Protein AF-A0A6A5GIP1-F1 (afdb_monomer_lite)

Foldseek 3Di:
DDDDPPDDVVLVVVLVCVLVVNDDQDDLVSLLSSLVVCLVVVSPSSLQSSLVNCCVVPVPPDQDLVQLLSCQQSVSLSSNLSRLVRDPDPVRLVVSVVVHPPVNGDPSSVVSSVVSCVVHVVVD

Sequence (124 aa):
MTLSPNVDMNLLNICIQMAHGVQMRCKATTLNYVIQIAQYLRLRNVKIYCERQLIHEYSHLKVTSKKILFACRYDLHRYLNFYLQKLESFKDFQEVLKKADIQIMSTESMKLCIKYFVGNEKWE

Organism: Caenorhabditis remanei (NCBI:txid31234)

Radius of gyration: 15.18 Å; chains: 1; bounding box: 34×25×40 Å

Structure (mmCIF, N/CA/C/O backbone):
data_AF-A0A6A5GIP1-F1
#
_entry.id   AF-A0A6A5GIP1-F1
#
loop_
_atom_site.group_PDB
_atom_site.id
_atom_site.type_symbol
_atom_site.label_atom_id
_atom_site.label_alt_id
_atom_site.label_comp_id
_atom_site.label_asym_id
_atom_site.label_entity_id
_atom_site.label_seq_id
_atom_site.pdbx_PDB_ins_code
_atom_site.Cartn_x
_atom_site.Cartn_y
_atom_site.Cartn_z
_atom_site.occupancy
_atom_site.B_iso_or_equiv
_atom_site.auth_seq_id
_atom_site.auth_comp_id
_atom_site.auth_asym_id
_atom_site.auth_atom_id
_atom_site.pdbx_PDB_model_num
ATOM 1 N N . MET A 1 1 ? -7.488 5.783 -14.855 1.00 56.44 1 MET A N 1
ATOM 2 C CA . MET A 1 1 ? -6.237 6.276 -14.242 1.00 56.44 1 MET A CA 1
ATOM 3 C C . MET A 1 1 ? -5.278 6.591 -15.376 1.00 56.44 1 MET A C 1
ATOM 5 O O . MET A 1 1 ? -4.969 5.683 -16.131 1.00 56.44 1 MET A O 1
ATOM 9 N N . THR A 1 2 ? -4.917 7.854 -15.574 1.00 55.38 2 THR A N 1
ATOM 10 C CA . THR A 1 2 ? -3.957 8.298 -16.599 1.00 55.38 2 THR A CA 1
ATOM 11 C C . THR A 1 2 ? -2.583 8.480 -15.949 1.00 55.38 2 THR A C 1
ATOM 13 O O . THR A 1 2 ? -2.512 8.934 -14.806 1.00 55.38 2 THR A O 1
ATOM 16 N N . LEU A 1 3 ? -1.493 8.094 -16.623 1.00 60.56 3 LEU A N 1
ATOM 17 C CA . LEU A 1 3 ? -0.152 8.486 -16.174 1.00 60.56 3 LEU A CA 1
ATOM 18 C C . LEU A 1 3 ? -0.028 10.004 -16.315 1.00 60.56 3 LEU A C 1
ATOM 20 O O . LEU A 1 3 ? -0.434 10.569 -17.330 1.00 60.56 3 LEU A O 1
ATOM 24 N N . SER A 1 4 ? 0.529 10.655 -15.293 1.00 63.12 4 SER A N 1
ATOM 25 C CA . SER A 1 4 ? 0.915 12.064 -15.389 1.00 63.12 4 SER A CA 1
ATOM 26 C C . SER A 1 4 ? 1.883 12.245 -16.565 1.00 63.12 4 SER A C 1
ATOM 28 O O . SER A 1 4 ? 2.772 11.412 -16.710 1.00 63.12 4 SER A O 1
ATOM 30 N N . PRO A 1 5 ? 1.784 13.316 -17.371 1.00 61.31 5 PRO A N 1
ATOM 31 C CA . PRO A 1 5 ? 2.743 13.587 -18.447 1.00 61.31 5 PRO A CA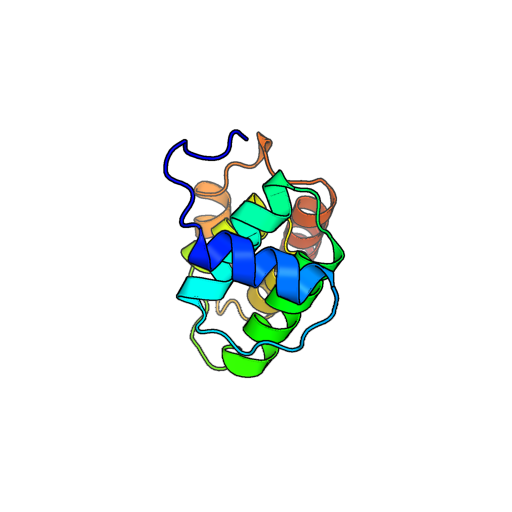 1
ATOM 32 C C . PRO A 1 5 ? 4.191 13.755 -17.946 1.00 61.31 5 PRO A C 1
ATOM 34 O O . PRO A 1 5 ? 5.125 13.591 -18.722 1.00 61.31 5 PRO A O 1
ATOM 37 N N . ASN A 1 6 ? 4.386 13.990 -16.643 1.00 67.25 6 ASN A N 1
ATOM 38 C CA . ASN A 1 6 ? 5.692 14.029 -15.981 1.00 67.25 6 ASN A CA 1
ATOM 39 C C . ASN A 1 6 ? 5.996 12.706 -15.257 1.00 67.25 6 ASN A C 1
ATOM 41 O O . ASN A 1 6 ? 6.268 12.702 -14.053 1.00 67.25 6 ASN A O 1
ATOM 45 N N . VAL A 1 7 ? 5.893 11.567 -15.949 1.00 71.94 7 VAL A N 1
ATOM 46 C CA . VAL A 1 7 ? 6.370 10.298 -15.377 1.00 71.94 7 VAL A CA 1
ATOM 47 C C . VAL A 1 7 ? 7.878 10.404 -15.189 1.00 71.94 7 VAL A C 1
ATOM 49 O O . VAL A 1 7 ? 8.615 10.603 -16.150 1.00 71.94 7 VAL A O 1
ATOM 52 N N . ASP A 1 8 ? 8.345 10.253 -13.953 1.00 87.56 8 ASP A N 1
ATOM 53 C CA . ASP A 1 8 ? 9.774 10.152 -13.674 1.00 87.56 8 ASP A CA 1
ATOM 54 C C . ASP A 1 8 ? 10.337 8.906 -14.375 1.00 87.56 8 ASP A C 1
ATOM 56 O O . ASP A 1 8 ? 10.008 7.765 -14.026 1.00 87.56 8 ASP A O 1
ATOM 60 N N . MET A 1 9 ? 11.190 9.133 -15.375 1.00 90.44 9 MET A N 1
ATOM 61 C CA . MET A 1 9 ? 11.797 8.073 -16.179 1.00 90.44 9 MET A CA 1
ATOM 62 C C . MET A 1 9 ? 12.642 7.116 -15.333 1.00 90.44 9 MET A C 1
ATOM 64 O O . MET A 1 9 ? 12.737 5.935 -15.670 1.00 90.44 9 MET A O 1
ATOM 68 N N . ASN A 1 10 ? 13.186 7.567 -14.198 1.00 93.62 10 ASN A N 1
ATOM 69 C CA . ASN A 1 10 ? 13.892 6.685 -13.274 1.00 93.62 10 ASN A CA 1
ATOM 70 C C . ASN A 1 10 ? 12.923 5.717 -12.590 1.00 93.62 10 ASN A C 1
ATOM 72 O O . ASN A 1 10 ? 13.194 4.519 -12.525 1.00 93.62 10 ASN A O 1
ATOM 76 N N . LEU A 1 11 ? 11.768 6.203 -12.122 1.00 95.19 11 LEU A N 1
ATOM 77 C CA . LEU A 1 11 ? 10.738 5.356 -11.512 1.00 95.19 11 LEU A CA 1
ATOM 78 C C . LEU A 1 11 ? 10.147 4.365 -12.522 1.00 95.19 11 LEU A C 1
ATOM 80 O O . LEU A 1 11 ? 9.908 3.205 -12.175 1.00 95.19 11 LEU A O 1
ATOM 84 N N . LEU A 1 12 ? 9.956 4.798 -13.771 1.00 95.50 12 LEU A N 1
ATOM 85 C CA . LEU A 1 12 ? 9.528 3.918 -14.855 1.00 95.50 12 LEU A CA 1
ATOM 86 C C . LEU A 1 12 ? 10.569 2.826 -15.130 1.00 95.50 12 LEU A C 1
ATOM 88 O O . LEU A 1 12 ? 10.207 1.653 -15.187 1.00 95.50 12 LEU A O 1
ATOM 92 N N . ASN A 1 13 ? 11.851 3.187 -15.231 1.00 96.56 13 ASN A N 1
ATOM 93 C CA . ASN A 1 13 ? 12.929 2.220 -15.429 1.00 96.56 13 ASN A CA 1
ATOM 94 C C . ASN A 1 13 ? 12.967 1.188 -14.292 1.00 96.56 13 ASN A C 1
ATOM 96 O O . ASN A 1 13 ? 12.981 -0.008 -14.559 1.00 96.56 13 ASN A O 1
ATOM 100 N N . ILE A 1 14 ? 12.877 1.618 -13.027 1.00 97.25 14 ILE A N 1
ATOM 101 C CA . ILE A 1 14 ? 12.802 0.700 -11.876 1.00 97.25 14 ILE A CA 1
ATOM 102 C C . ILE A 1 14 ? 11.613 -0.264 -12.016 1.00 97.25 14 ILE A C 1
ATOM 104 O O . ILE A 1 14 ? 11.764 -1.468 -11.808 1.00 97.25 14 ILE A O 1
ATOM 108 N N . CY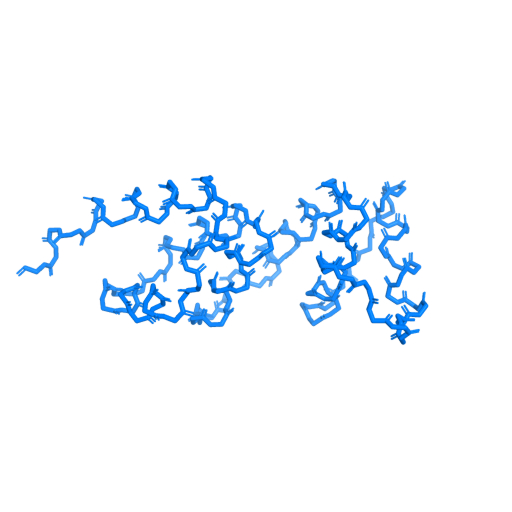S A 1 15 ? 10.435 0.244 -12.391 1.00 97.38 15 CYS A N 1
ATOM 109 C CA . CYS A 1 15 ? 9.240 -0.577 -12.588 1.00 97.38 15 CYS A CA 1
ATOM 110 C C . CYS A 1 15 ? 9.449 -1.642 -13.678 1.00 97.38 15 CYS A C 1
ATOM 112 O O . CYS A 1 15 ? 9.123 -2.811 -13.465 1.00 97.38 15 CYS A O 1
ATOM 114 N N . ILE A 1 16 ? 10.044 -1.257 -14.812 1.00 97.00 16 ILE A N 1
ATOM 115 C CA . ILE A 1 16 ? 10.347 -2.156 -15.934 1.00 97.00 16 ILE A CA 1
ATOM 116 C C . ILE A 1 16 ? 11.372 -3.217 -15.516 1.00 97.00 16 ILE A C 1
ATOM 118 O O . ILE A 1 16 ? 11.145 -4.404 -15.739 1.00 97.00 16 ILE A O 1
ATOM 122 N N . GLN A 1 17 ? 12.454 -2.830 -14.838 1.00 98.06 17 GLN A N 1
ATOM 123 C CA . GLN A 1 17 ? 13.461 -3.771 -14.334 1.00 98.06 17 GLN A CA 1
ATOM 124 C C . GLN A 1 17 ? 12.836 -4.812 -13.391 1.00 98.06 17 GLN A C 1
ATOM 126 O O . GLN A 1 17 ? 13.056 -6.014 -13.551 1.00 98.06 17 GLN A O 1
ATOM 131 N N . MET A 1 18 ? 11.977 -4.382 -12.458 1.00 98.00 18 MET A N 1
ATOM 132 C CA . MET A 1 18 ? 11.226 -5.304 -11.595 1.00 98.00 18 MET A CA 1
ATOM 133 C C . MET A 1 18 ? 10.286 -6.218 -12.395 1.00 98.00 18 MET A C 1
ATOM 135 O O . MET A 1 18 ? 10.137 -7.391 -12.051 1.00 98.00 18 MET A O 1
ATOM 139 N N . ALA A 1 19 ? 9.661 -5.715 -13.464 1.00 97.88 19 ALA A N 1
ATOM 140 C CA . ALA A 1 19 ? 8.790 -6.511 -14.329 1.00 97.88 19 ALA A CA 1
ATOM 141 C C . ALA A 1 19 ? 9.557 -7.632 -15.046 1.00 97.88 19 ALA A C 1
ATOM 143 O O . ALA A 1 19 ? 9.016 -8.727 -15.203 1.00 97.88 19 ALA A O 1
ATOM 144 N N . HIS A 1 20 ? 10.821 -7.379 -15.396 1.00 97.12 20 HIS A N 1
ATOM 145 C CA . HIS A 1 20 ? 11.759 -8.365 -15.938 1.00 97.12 20 HIS A CA 1
ATOM 146 C C . HIS A 1 20 ? 12.389 -9.280 -14.872 1.00 97.12 20 HIS A C 1
ATOM 148 O O . HIS A 1 20 ? 13.206 -10.134 -15.203 1.00 97.12 20 HIS A O 1
ATOM 154 N N . GLY A 1 21 ? 11.999 -9.148 -13.600 1.00 96.31 21 GLY A N 1
ATOM 155 C CA . GLY A 1 21 ? 12.446 -10.024 -12.515 1.00 96.31 21 GLY A CA 1
ATOM 156 C C . GLY A 1 21 ? 13.718 -9.568 -11.801 1.00 96.31 21 GLY A C 1
ATOM 157 O O . GLY A 1 21 ? 14.217 -10.295 -10.940 1.00 96.31 21 GLY A O 1
ATOM 158 N N . VAL A 1 22 ? 14.233 -8.369 -12.097 1.00 97.19 22 VAL A N 1
ATOM 159 C CA . VAL A 1 22 ? 15.388 -7.815 -11.380 1.00 97.19 22 VAL A CA 1
ATOM 160 C C . VAL A 1 22 ? 15.002 -7.522 -9.931 1.00 97.19 22 VAL A C 1
ATOM 162 O O . VAL A 1 22 ? 14.068 -6.768 -9.642 1.00 97.19 22 VAL A O 1
ATOM 165 N N . GLN A 1 23 ? 15.749 -8.112 -8.997 1.00 94.12 23 GLN A N 1
ATOM 166 C CA . GLN A 1 23 ? 15.515 -7.951 -7.565 1.00 94.12 23 GLN A CA 1
ATOM 167 C C . GLN A 1 23 ? 16.084 -6.623 -7.061 1.00 94.12 23 GLN A C 1
ATOM 169 O O . GLN A 1 23 ? 17.201 -6.546 -6.556 1.00 94.12 23 GLN A O 1
ATOM 174 N N . MET A 1 24 ? 15.299 -5.557 -7.188 1.00 93.12 24 MET A N 1
ATOM 175 C CA . MET A 1 24 ? 15.667 -4.238 -6.671 1.00 93.12 24 MET A CA 1
ATOM 176 C C . MET A 1 24 ? 15.085 -4.032 -5.272 1.00 93.12 24 MET A C 1
ATOM 178 O O . MET A 1 24 ? 13.884 -4.244 -5.083 1.00 93.12 24 MET A O 1
ATOM 182 N N . ARG A 1 25 ? 15.914 -3.602 -4.311 1.00 93.19 25 ARG A N 1
ATOM 183 C CA . ARG A 1 25 ? 15.459 -3.122 -2.994 1.00 93.19 25 ARG A CA 1
ATOM 184 C C . ARG A 1 25 ? 15.280 -1.615 -3.043 1.00 93.19 25 ARG A C 1
ATOM 186 O O . ARG A 1 25 ? 16.190 -0.896 -3.456 1.00 93.19 25 ARG A O 1
ATOM 193 N N . CYS A 1 26 ? 14.110 -1.130 -2.652 1.00 93.06 26 CYS A N 1
ATOM 194 C CA . CYS A 1 26 ? 13.776 0.285 -2.762 1.00 93.06 26 CYS A CA 1
ATOM 195 C C . CYS A 1 26 ? 13.163 0.814 -1.466 1.00 93.06 26 CYS A C 1
ATOM 197 O O . CYS A 1 26 ? 12.485 0.098 -0.734 1.00 93.06 26 CYS A O 1
ATOM 199 N N . LYS A 1 27 ? 13.350 2.112 -1.209 1.00 94.62 27 LYS A N 1
ATOM 200 C CA . LYS A 1 27 ? 12.679 2.788 -0.092 1.00 94.62 27 LYS A CA 1
ATOM 201 C C . LYS A 1 27 ? 11.159 2.715 -0.272 1.00 94.62 27 LYS A C 1
ATOM 203 O O . LYS A 1 27 ? 10.668 2.754 -1.402 1.00 94.62 27 LYS A O 1
ATOM 208 N N . ALA A 1 28 ? 10.409 2.709 0.831 1.00 92.50 28 ALA A N 1
ATOM 209 C CA . ALA A 1 28 ? 8.942 2.684 0.798 1.00 92.50 28 ALA A CA 1
ATOM 210 C C . ALA A 1 28 ? 8.331 3.787 -0.089 1.00 92.50 28 ALA A C 1
ATOM 212 O O . ALA A 1 28 ? 7.353 3.548 -0.791 1.00 92.50 28 ALA A O 1
ATOM 213 N N . THR A 1 29 ? 8.926 4.985 -0.110 1.00 92.25 29 THR A N 1
ATOM 214 C CA . THR A 1 29 ? 8.493 6.085 -0.986 1.00 92.25 29 THR A CA 1
ATOM 215 C C . THR A 1 29 ? 8.621 5.726 -2.466 1.00 92.25 29 THR A C 1
ATOM 217 O O . THR A 1 29 ? 7.667 5.902 -3.216 1.00 92.25 29 THR A O 1
ATOM 220 N N . THR A 1 30 ? 9.756 5.161 -2.880 1.00 95.44 30 THR A N 1
ATOM 221 C CA . THR A 1 30 ? 9.988 4.675 -4.247 1.00 95.44 30 THR A CA 1
ATOM 222 C C . THR A 1 30 ? 9.022 3.548 -4.605 1.00 95.44 30 THR A C 1
ATOM 224 O O . THR A 1 30 ? 8.390 3.606 -5.657 1.00 95.44 30 THR A O 1
ATOM 227 N N . LEU A 1 31 ? 8.842 2.561 -3.718 1.00 96.06 31 LEU A N 1
ATOM 228 C CA . LEU A 1 31 ? 7.898 1.456 -3.931 1.00 96.06 31 LEU A CA 1
ATOM 229 C C . LEU A 1 31 ? 6.466 1.965 -4.129 1.00 96.06 31 LEU A C 1
ATOM 231 O O . LEU A 1 31 ? 5.767 1.483 -5.017 1.00 96.06 31 LEU A O 1
ATOM 235 N N . ASN A 1 32 ? 6.046 2.979 -3.365 1.00 95.00 32 ASN A N 1
ATOM 236 C CA . ASN A 1 32 ? 4.725 3.578 -3.526 1.00 95.00 32 ASN A CA 1
ATOM 237 C C . ASN A 1 32 ? 4.526 4.162 -4.925 1.00 95.00 32 ASN A C 1
ATOM 239 O O . ASN A 1 32 ? 3.449 3.987 -5.479 1.00 95.00 32 ASN A O 1
ATOM 243 N N . TYR A 1 33 ? 5.528 4.831 -5.506 1.00 95.06 33 TYR A N 1
ATOM 244 C CA . TYR A 1 33 ? 5.438 5.344 -6.877 1.00 95.06 33 TYR A CA 1
ATOM 245 C C . TYR A 1 33 ? 5.467 4.227 -7.922 1.00 95.06 33 TYR A C 1
ATOM 247 O O . TYR A 1 33 ? 4.649 4.231 -8.843 1.00 95.06 33 TYR A O 1
ATOM 255 N N . VAL A 1 34 ? 6.343 3.233 -7.744 1.00 96.69 34 VAL A N 1
ATOM 256 C CA . VAL A 1 34 ? 6.419 2.056 -8.624 1.00 96.69 34 VAL A CA 1
ATOM 257 C C . VAL A 1 34 ? 5.083 1.312 -8.661 1.00 96.69 34 VAL A C 1
ATOM 259 O O . VAL A 1 34 ? 4.658 0.893 -9.732 1.00 96.69 34 VAL A O 1
ATOM 262 N N . ILE A 1 35 ? 4.369 1.209 -7.536 1.00 97.00 35 ILE A N 1
ATOM 263 C CA . ILE A 1 35 ? 3.025 0.614 -7.478 1.00 97.00 35 ILE A CA 1
ATOM 264 C C . ILE A 1 35 ? 2.020 1.379 -8.349 1.00 97.00 35 ILE A C 1
ATOM 266 O O . ILE A 1 35 ? 1.207 0.743 -9.019 1.00 97.00 35 ILE A O 1
ATOM 270 N N . GLN A 1 36 ? 2.066 2.717 -8.382 1.00 94.94 36 GLN A N 1
ATOM 271 C CA . GLN A 1 36 ? 1.142 3.507 -9.214 1.00 94.94 36 GLN A CA 1
ATOM 272 C C . GLN A 1 36 ? 1.417 3.270 -10.701 1.00 94.94 36 GLN A C 1
ATOM 274 O O . GLN A 1 36 ? 0.485 3.051 -11.475 1.00 94.94 36 GLN A O 1
ATOM 279 N N . ILE A 1 37 ? 2.698 3.248 -11.086 1.00 95.44 37 ILE A N 1
ATOM 280 C CA . ILE A 1 37 ? 3.122 2.941 -12.458 1.00 95.44 37 ILE A CA 1
ATOM 281 C C . ILE A 1 37 ? 2.710 1.510 -12.826 1.00 95.44 37 ILE A C 1
ATOM 283 O O . ILE A 1 37 ? 2.098 1.291 -13.868 1.00 95.44 37 ILE A O 1
ATOM 287 N N . ALA A 1 38 ? 2.964 0.539 -11.947 1.00 96.50 38 ALA A N 1
ATOM 288 C CA . ALA A 1 38 ? 2.601 -0.857 -12.160 1.00 96.50 38 ALA A CA 1
ATOM 289 C C . ALA A 1 38 ? 1.083 -1.056 -12.276 1.00 96.50 38 ALA A C 1
ATOM 291 O O . ALA A 1 38 ? 0.640 -1.860 -13.092 1.00 96.50 38 ALA A O 1
ATOM 292 N N . GLN A 1 39 ? 0.276 -0.319 -11.504 1.00 94.81 39 GLN A N 1
ATOM 293 C CA . GLN A 1 39 ? -1.183 -0.320 -11.642 1.00 94.81 39 GLN A CA 1
ATOM 294 C C . GLN A 1 39 ? -1.599 0.173 -13.029 1.00 94.81 39 GLN A C 1
ATOM 296 O O . GLN A 1 39 ? -2.418 -0.469 -13.685 1.00 94.81 39 GLN A O 1
ATOM 301 N N . TYR A 1 40 ? -1.019 1.284 -13.488 1.00 93.19 40 TYR A N 1
ATOM 302 C CA . TYR A 1 40 ? -1.315 1.828 -14.808 1.00 93.19 40 TYR A CA 1
ATOM 303 C C . TYR A 1 40 ? -0.932 0.859 -15.935 1.00 93.19 40 TYR A C 1
ATOM 305 O O . TYR A 1 40 ? -1.738 0.589 -16.822 1.00 93.19 40 TYR A O 1
ATOM 313 N N . LEU A 1 41 ? 0.272 0.285 -15.865 1.00 94.62 41 LEU A N 1
ATOM 314 C CA . LEU A 1 41 ? 0.792 -0.671 -16.847 1.00 94.62 41 LEU A CA 1
ATOM 315 C C . LEU A 1 41 ? 0.218 -2.091 -16.682 1.00 94.62 41 LEU A C 1
ATOM 317 O O . LEU A 1 41 ? 0.582 -2.990 -17.435 1.00 94.62 41 LEU A O 1
ATOM 321 N N . ARG A 1 42 ? -0.671 -2.313 -15.702 1.00 95.56 42 ARG A N 1
ATOM 322 C CA . ARG A 1 42 ? -1.280 -3.617 -15.372 1.00 95.56 42 ARG A CA 1
ATOM 323 C C . ARG A 1 42 ? -0.254 -4.715 -15.037 1.00 95.56 42 ARG A C 1
ATOM 325 O O . ARG A 1 42 ? -0.500 -5.904 -15.238 1.00 95.56 42 ARG A O 1
ATOM 332 N N . LEU A 1 43 ? 0.880 -4.331 -14.453 1.00 96.88 43 LEU A N 1
ATOM 333 C CA . LEU A 1 43 ? 1.981 -5.218 -14.066 1.00 96.88 43 LEU A CA 1
ATOM 334 C C . LEU A 1 43 ? 1.733 -5.836 -12.685 1.00 96.88 43 LEU A C 1
ATOM 336 O O . LEU A 1 43 ? 2.263 -5.403 -11.656 1.00 96.88 43 LEU A O 1
ATOM 340 N N . ARG A 1 44 ? 0.894 -6.877 -12.649 1.00 95.94 44 ARG A N 1
ATOM 341 C CA . ARG A 1 44 ? 0.516 -7.563 -11.401 1.00 95.94 44 ARG A CA 1
ATOM 342 C C . ARG A 1 44 ? 1.722 -8.139 -10.652 1.00 95.94 44 ARG A C 1
ATOM 344 O O . ARG A 1 44 ? 1.761 -8.061 -9.428 1.00 95.94 44 ARG A O 1
ATOM 351 N N . ASN A 1 45 ? 2.695 -8.708 -11.362 1.00 97.12 45 ASN A N 1
ATOM 352 C CA . ASN A 1 45 ? 3.918 -9.262 -10.772 1.00 97.12 45 ASN A CA 1
ATOM 353 C C . ASN A 1 45 ? 4.707 -8.204 -9.981 1.00 97.12 45 ASN A C 1
ATOM 355 O O . ASN A 1 45 ? 5.103 -8.471 -8.847 1.00 97.12 45 ASN A O 1
ATOM 359 N N . VAL A 1 46 ? 4.847 -6.993 -10.529 1.00 97.62 46 VAL A N 1
ATOM 360 C CA . VAL A 1 46 ? 5.543 -5.879 -9.871 1.00 97.62 46 VAL A CA 1
ATOM 361 C C . VAL A 1 46 ? 4.807 -5.447 -8.608 1.00 97.62 46 VAL A C 1
ATOM 363 O O . VAL A 1 46 ? 5.428 -5.363 -7.553 1.00 97.62 46 VAL A O 1
ATOM 366 N N . LYS A 1 47 ? 3.478 -5.268 -8.661 1.00 97.31 47 LYS A N 1
ATOM 367 C CA . LYS A 1 47 ? 2.686 -4.930 -7.463 1.00 97.31 47 LYS A CA 1
ATOM 368 C C . LYS A 1 47 ? 2.891 -5.948 -6.341 1.00 97.31 47 LYS A C 1
ATOM 370 O O . LYS A 1 47 ? 3.176 -5.566 -5.211 1.00 97.31 47 LYS A O 1
ATOM 375 N N . ILE A 1 48 ? 2.815 -7.241 -6.665 1.00 96.44 48 ILE A N 1
ATOM 376 C CA . ILE A 1 48 ? 3.019 -8.328 -5.696 1.00 96.44 48 ILE A CA 1
ATOM 377 C C . ILE A 1 48 ? 4.427 -8.277 -5.092 1.00 96.44 48 ILE A C 1
ATOM 379 O O . ILE A 1 48 ? 4.589 -8.488 -3.889 1.00 96.44 48 ILE A O 1
ATOM 383 N N . TYR A 1 49 ? 5.441 -8.014 -5.914 1.00 97.19 49 TYR A N 1
ATOM 384 C CA . TYR A 1 49 ? 6.819 -7.880 -5.456 1.00 97.19 49 TYR A CA 1
ATOM 385 C C . TYR A 1 49 ? 6.991 -6.675 -4.518 1.00 97.19 49 TYR A C 1
ATOM 387 O O . TYR A 1 49 ? 7.557 -6.823 -3.433 1.00 97.19 49 TYR A O 1
ATOM 395 N N . CYS A 1 50 ? 6.426 -5.516 -4.866 1.00 96.88 50 CYS A N 1
ATOM 396 C CA . CYS A 1 50 ? 6.442 -4.330 -4.011 1.00 96.88 50 CYS A CA 1
ATOM 397 C C . CYS A 1 50 ? 5.690 -4.554 -2.690 1.00 96.88 50 CYS A C 1
ATOM 399 O O . CYS A 1 50 ? 6.199 -4.171 -1.641 1.00 96.88 50 CYS A O 1
ATOM 401 N N . GLU A 1 51 ? 4.522 -5.211 -2.705 1.00 95.94 51 GLU A N 1
ATOM 402 C CA . GLU A 1 51 ? 3.794 -5.574 -1.479 1.00 95.94 51 GLU A CA 1
ATOM 403 C C . GLU A 1 51 ? 4.657 -6.422 -0.543 1.00 95.94 51 GLU A C 1
ATOM 405 O O . GLU A 1 51 ? 4.719 -6.156 0.655 1.00 95.94 51 GLU A O 1
ATOM 410 N N . ARG A 1 52 ? 5.353 -7.430 -1.085 1.00 95.62 52 ARG A N 1
ATOM 411 C CA . ARG A 1 52 ? 6.244 -8.289 -0.294 1.00 95.62 52 ARG A CA 1
ATOM 412 C C . ARG A 1 52 ? 7.371 -7.492 0.352 1.00 95.62 52 ARG A C 1
ATOM 414 O O . ARG A 1 52 ? 7.623 -7.692 1.535 1.00 95.62 52 ARG A O 1
ATOM 421 N N . GLN A 1 53 ? 8.004 -6.579 -0.386 1.00 95.81 53 GLN A N 1
ATOM 422 C CA . GLN A 1 53 ? 9.029 -5.697 0.180 1.00 95.81 53 GLN A CA 1
ATOM 423 C C . GLN A 1 53 ? 8.464 -4.787 1.270 1.00 95.81 53 GLN A C 1
ATOM 425 O O . GLN A 1 53 ? 9.045 -4.698 2.347 1.00 95.81 53 GLN A O 1
ATOM 430 N N . LEU A 1 54 ? 7.309 -4.157 1.027 1.00 94.81 54 LEU A N 1
ATOM 431 C CA . LEU A 1 54 ? 6.677 -3.270 2.003 1.00 94.81 54 LEU A CA 1
ATOM 432 C C . LEU A 1 54 ? 6.352 -4.001 3.312 1.00 94.81 54 LEU A C 1
ATOM 434 O O . LEU A 1 54 ? 6.605 -3.471 4.391 1.00 94.81 54 LEU A O 1
ATOM 438 N N . ILE A 1 55 ? 5.833 -5.227 3.228 1.00 94.62 55 ILE A N 1
ATOM 439 C CA . ILE A 1 55 ? 5.561 -6.051 4.411 1.00 94.62 55 ILE A CA 1
ATOM 440 C C . ILE A 1 55 ? 6.874 -6.457 5.086 1.00 94.62 55 ILE A C 1
ATOM 442 O O . ILE A 1 55 ? 7.025 -6.261 6.287 1.00 94.62 55 ILE A O 1
ATOM 446 N N . HIS A 1 56 ? 7.831 -7.006 4.339 1.00 93.56 56 HIS A N 1
ATOM 447 C CA . HIS A 1 56 ? 9.064 -7.543 4.912 1.00 93.56 56 HIS A CA 1
ATOM 448 C C . HIS A 1 56 ? 9.903 -6.460 5.605 1.00 93.56 56 HIS A C 1
ATOM 450 O O . HIS A 1 56 ? 10.293 -6.622 6.757 1.00 93.56 56 HIS A O 1
ATOM 456 N N . GLU A 1 57 ? 10.139 -5.334 4.934 1.00 89.38 57 GLU A N 1
ATOM 457 C CA . GLU A 1 57 ? 11.044 -4.292 5.425 1.00 89.38 57 GLU A CA 1
ATOM 458 C C . GLU A 1 57 ? 10.368 -3.319 6.401 1.00 89.38 57 GLU A C 1
ATOM 460 O O . GLU A 1 57 ? 11.027 -2.799 7.296 1.00 89.38 57 GLU A O 1
ATOM 465 N N . TYR A 1 58 ? 9.055 -3.087 6.278 1.00 86.00 58 TYR A N 1
ATOM 466 C CA . TYR A 1 58 ? 8.357 -2.018 7.009 1.00 86.00 58 TYR A CA 1
ATOM 467 C C . TYR A 1 58 ? 7.205 -2.521 7.889 1.00 86.00 58 TYR A C 1
ATOM 469 O O . TYR A 1 58 ? 6.387 -1.724 8.363 1.00 86.00 58 TYR A O 1
ATOM 477 N N . SER A 1 59 ? 7.141 -3.831 8.148 1.00 85.75 59 SER A N 1
ATOM 478 C CA . SER A 1 59 ? 6.164 -4.448 9.059 1.00 85.75 59 SER A CA 1
ATOM 479 C C . SER A 1 59 ? 6.217 -3.887 10.476 1.00 85.75 59 SER A C 1
ATOM 481 O O . SER A 1 59 ? 5.181 -3.841 11.137 1.00 85.75 59 SER A O 1
ATOM 483 N N . HIS A 1 60 ? 7.395 -3.485 10.954 1.00 86.62 60 HIS A N 1
ATOM 484 C CA . HIS A 1 60 ? 7.607 -2.952 12.302 1.00 86.62 60 HIS A CA 1
ATOM 485 C C . HIS A 1 60 ? 7.059 -1.525 12.477 1.00 86.62 60 HIS A C 1
ATOM 487 O O . HIS A 1 60 ? 6.872 -1.070 13.601 1.00 86.62 60 HIS A O 1
ATOM 493 N N . LEU A 1 61 ?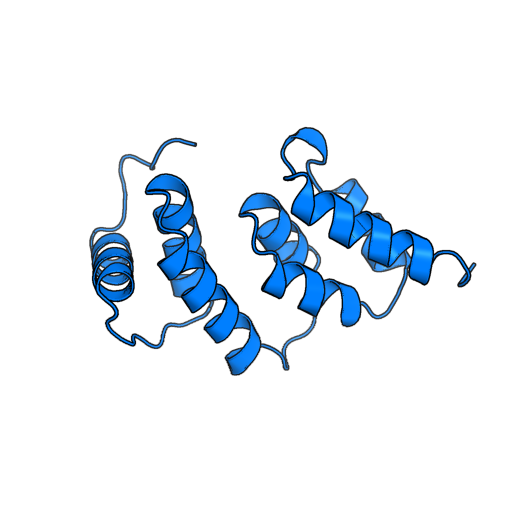 6.782 -0.811 11.381 1.00 85.31 61 LEU A N 1
ATOM 494 C CA . LEU A 1 61 ? 6.249 0.545 11.448 1.00 85.31 61 LEU A CA 1
ATOM 495 C C . LEU A 1 61 ? 4.766 0.546 11.822 1.00 85.31 61 LEU A C 1
ATOM 497 O O . LEU A 1 61 ? 3.989 -0.261 11.304 1.00 85.31 61 LEU A O 1
ATOM 501 N N . LYS A 1 62 ? 4.356 1.541 12.621 1.00 85.62 62 LYS A N 1
ATOM 502 C CA . LYS A 1 62 ? 2.953 1.742 13.005 1.00 85.62 62 LYS A CA 1
ATOM 503 C C . LYS A 1 62 ? 2.037 1.805 11.772 1.00 85.62 62 LYS A C 1
ATOM 505 O O . LYS A 1 62 ? 2.390 2.366 10.718 1.00 85.62 62 LYS A O 1
ATOM 510 N N . VAL A 1 63 ? 0.861 1.194 11.907 1.00 86.50 63 VAL A N 1
ATOM 511 C CA . VAL A 1 63 ? -0.209 1.255 10.909 1.00 86.50 63 VAL A CA 1
ATOM 512 C C . VAL A 1 63 ? -0.796 2.65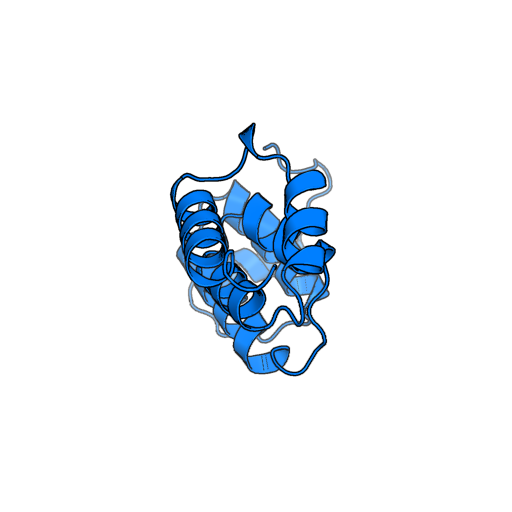7 10.909 1.00 86.50 63 VAL A C 1
ATOM 514 O O . VAL A 1 63 ? -1.030 3.248 11.957 1.00 86.50 63 VAL A O 1
ATOM 517 N N . THR A 1 64 ? -1.022 3.209 9.723 1.00 88.38 64 THR A N 1
ATOM 518 C CA . THR A 1 64 ? -1.678 4.508 9.575 1.00 88.38 64 THR A CA 1
ATOM 519 C C . THR A 1 64 ? -2.824 4.382 8.592 1.00 88.38 64 THR A C 1
ATOM 521 O O . THR A 1 64 ? -2.749 3.602 7.639 1.00 88.38 64 THR A O 1
ATOM 524 N N . SER A 1 65 ? -3.860 5.206 8.759 1.00 87.88 65 SER A N 1
ATOM 525 C CA . SER A 1 65 ? -4.992 5.214 7.830 1.00 87.88 65 SER A CA 1
ATOM 526 C C . SER A 1 65 ? -4.545 5.461 6.389 1.00 87.88 65 SER A C 1
ATOM 528 O O . SER A 1 65 ? -5.052 4.832 5.469 1.00 87.88 65 SER A O 1
ATOM 530 N N . LYS A 1 66 ? -3.515 6.299 6.186 1.00 88.94 66 LYS A N 1
ATOM 531 C CA . LYS A 1 66 ? -2.923 6.560 4.863 1.00 88.94 66 LYS A CA 1
ATOM 532 C C . LYS A 1 66 ? -2.418 5.283 4.185 1.00 88.94 66 LYS A C 1
ATOM 534 O O . LYS A 1 66 ? -2.613 5.130 2.985 1.00 88.94 66 LYS A O 1
ATOM 539 N N . LYS A 1 67 ? -1.792 4.369 4.934 1.00 91.00 67 LYS A N 1
ATOM 540 C CA . LYS A 1 67 ? -1.287 3.095 4.400 1.00 91.00 67 LYS A CA 1
ATOM 541 C C . LYS A 1 67 ? -2.420 2.155 3.987 1.00 91.00 67 LYS A C 1
ATOM 543 O O . LYS A 1 67 ? -2.325 1.539 2.932 1.00 91.00 67 LYS A O 1
ATOM 548 N N . ILE A 1 68 ? -3.491 2.082 4.778 1.00 91.88 68 ILE A N 1
ATOM 549 C CA . ILE A 1 68 ? -4.656 1.247 4.451 1.00 91.88 68 ILE A CA 1
ATOM 550 C C . ILE A 1 68 ? -5.398 1.818 3.239 1.00 91.88 68 ILE A C 1
ATOM 552 O O . ILE A 1 68 ? -5.660 1.091 2.288 1.00 91.88 68 ILE A O 1
ATOM 556 N N . LEU A 1 69 ? -5.644 3.131 3.214 1.00 91.75 69 LEU A N 1
ATOM 557 C CA . LEU A 1 69 ? -6.258 3.813 2.069 1.00 91.75 69 LEU A CA 1
ATOM 558 C C . LEU A 1 69 ? -5.443 3.624 0.786 1.00 91.75 69 LEU A C 1
ATOM 560 O O . LEU A 1 69 ? -6.008 3.395 -0.281 1.00 91.75 69 LEU A O 1
ATOM 564 N N . PHE A 1 70 ? -4.114 3.687 0.890 1.00 92.50 70 PHE A N 1
ATOM 565 C CA . PHE A 1 70 ? -3.218 3.388 -0.222 1.00 92.50 70 PHE A CA 1
ATOM 566 C C . PHE A 1 70 ? -3.370 1.935 -0.689 1.00 92.50 70 PHE A C 1
ATOM 568 O O . PHE A 1 70 ? -3.494 1.691 -1.887 1.00 92.50 70 PHE A O 1
ATOM 575 N N . ALA A 1 71 ? -3.422 0.975 0.238 1.00 94.00 71 ALA A N 1
ATOM 576 C CA . ALA A 1 71 ? -3.616 -0.431 -0.099 1.00 94.00 71 ALA A CA 1
ATOM 577 C C . ALA A 1 71 ? -4.958 -0.688 -0.804 1.00 94.00 71 ALA A C 1
ATOM 579 O O . ALA A 1 71 ? -4.974 -1.401 -1.804 1.00 94.00 71 ALA A O 1
ATOM 580 N N . CYS A 1 72 ? -6.045 -0.057 -0.348 1.00 92.50 72 CYS A N 1
ATOM 581 C CA . CYS A 1 72 ? -7.353 -0.134 -1.001 1.00 92.50 72 CYS A CA 1
ATOM 582 C C . CYS A 1 72 ? -7.335 0.489 -2.403 1.00 92.50 72 CYS A C 1
ATOM 584 O O . CYS A 1 72 ? -7.810 -0.125 -3.349 1.00 92.50 72 CYS A O 1
ATOM 586 N N . ARG A 1 73 ? -6.757 1.691 -2.556 1.00 91.19 73 ARG A N 1
ATOM 587 C CA . ARG A 1 73 ? -6.715 2.418 -3.839 1.00 91.19 73 ARG A CA 1
ATOM 588 C C . ARG A 1 73 ? -5.968 1.658 -4.934 1.00 91.19 73 ARG A C 1
ATOM 590 O O . ARG A 1 73 ? -6.293 1.800 -6.108 1.00 91.19 73 ARG A O 1
ATOM 597 N N . TYR A 1 74 ? -4.930 0.920 -4.556 1.00 93.12 74 TYR A N 1
ATOM 598 C CA . TYR A 1 74 ? -4.057 0.218 -5.490 1.00 93.12 74 TYR A CA 1
ATOM 599 C C . TYR A 1 74 ? -4.228 -1.300 -5.435 1.00 93.12 74 TYR A C 1
ATOM 601 O O . TYR A 1 74 ? -3.343 -2.006 -5.905 1.00 93.12 74 TYR A O 1
ATOM 609 N N . ASP A 1 75 ? -5.326 -1.826 -4.884 1.00 93.38 75 ASP A N 1
ATOM 610 C CA . ASP A 1 75 ? -5.628 -3.266 -4.818 1.00 93.38 75 ASP A CA 1
ATOM 611 C C . ASP A 1 75 ? -4.453 -4.119 -4.305 1.00 93.38 75 ASP A C 1
ATOM 613 O O . ASP A 1 75 ? -4.046 -5.109 -4.922 1.00 93.38 75 ASP A O 1
ATOM 617 N N . LEU A 1 76 ? -3.844 -3.684 -3.201 1.00 95.12 76 LEU A N 1
ATOM 618 C CA . LEU A 1 76 ? -2.694 -4.340 -2.575 1.00 95.12 76 LEU A CA 1
ATOM 619 C C . LEU A 1 76 ? -3.180 -5.308 -1.497 1.00 95.12 76 LEU A C 1
ATOM 621 O O . LEU A 1 76 ? -3.091 -5.027 -0.304 1.00 95.12 76 LEU A O 1
ATOM 625 N N . HIS A 1 77 ? -3.762 -6.432 -1.910 1.00 95.50 77 HIS A N 1
ATOM 626 C CA . HIS A 1 77 ? -4.531 -7.302 -1.012 1.00 95.50 77 HIS A CA 1
ATOM 627 C C . HIS A 1 77 ? -3.716 -7.888 0.149 1.00 95.50 77 HIS A C 1
ATOM 629 O O . HIS A 1 77 ? -4.230 -8.009 1.261 1.00 95.50 77 HIS A O 1
ATOM 635 N N . ARG A 1 78 ? -2.444 -8.254 -0.071 1.00 94.56 78 ARG A N 1
ATOM 636 C CA . ARG A 1 78 ? -1.602 -8.811 1.003 1.00 94.56 78 ARG A CA 1
ATOM 637 C C . ARG A 1 78 ? -1.237 -7.721 1.993 1.00 94.56 78 ARG A C 1
ATOM 639 O O . ARG A 1 78 ? -1.289 -7.948 3.198 1.00 94.56 78 ARG A O 1
ATOM 646 N N . TYR A 1 79 ? -0.903 -6.544 1.474 1.00 94.62 79 TYR A N 1
ATOM 647 C CA . TYR A 1 79 ? -0.564 -5.381 2.282 1.00 94.62 79 TYR A CA 1
ATOM 648 C C . TYR A 1 79 ? -1.765 -4.869 3.088 1.00 94.62 79 TYR A C 1
ATOM 650 O O . TYR A 1 79 ? -1.629 -4.573 4.273 1.00 94.62 79 TYR A O 1
ATOM 658 N N . LEU A 1 80 ? -2.953 -4.855 2.477 1.00 94.94 80 LEU A N 1
ATOM 659 C CA . LEU A 1 80 ? -4.216 -4.533 3.134 1.00 94.94 80 LEU A CA 1
ATOM 660 C C . LEU A 1 80 ? -4.508 -5.516 4.270 1.00 94.94 80 LEU A C 1
ATOM 662 O O . LEU A 1 80 ? -4.675 -5.092 5.409 1.00 94.94 80 LEU A O 1
ATOM 666 N N . ASN A 1 81 ? -4.513 -6.823 3.985 1.00 94.69 81 ASN A N 1
ATOM 667 C CA . ASN A 1 81 ? -4.785 -7.843 4.998 1.00 94.69 81 ASN A CA 1
ATOM 668 C C . ASN A 1 81 ? -3.788 -7.773 6.166 1.00 94.69 81 ASN A C 1
ATOM 670 O O . ASN A 1 81 ? -4.192 -7.851 7.323 1.00 94.69 81 ASN A O 1
ATOM 674 N N . PHE A 1 82 ? -2.501 -7.574 5.865 1.00 93.94 82 PHE A N 1
ATOM 675 C CA . PHE A 1 82 ? -1.462 -7.401 6.878 1.00 93.94 82 PHE A CA 1
ATOM 676 C C . PHE A 1 82 ? -1.753 -6.219 7.812 1.00 93.94 82 PHE A C 1
ATOM 678 O O . PHE A 1 82 ? -1.615 -6.351 9.026 1.00 93.94 82 PHE A O 1
ATOM 685 N N . TYR A 1 83 ? -2.173 -5.071 7.275 1.00 92.81 83 TYR A N 1
ATOM 686 C CA . TYR A 1 83 ? -2.452 -3.906 8.110 1.00 92.81 83 TYR A CA 1
ATOM 687 C C . TYR A 1 83 ? -3.781 -3.955 8.843 1.00 92.81 83 TYR A C 1
ATOM 689 O O . TYR A 1 83 ? -3.827 -3.479 9.972 1.00 92.81 83 TYR A O 1
ATOM 697 N N . LEU A 1 84 ? -4.819 -4.561 8.264 1.00 92.44 84 LEU A N 1
ATOM 698 C CA . LEU A 1 84 ? -6.074 -4.793 8.979 1.00 92.44 84 LEU A CA 1
ATOM 699 C C . LEU A 1 84 ? -5.823 -5.621 10.246 1.00 92.44 84 LEU A C 1
ATOM 701 O O . LEU A 1 84 ? -6.241 -5.225 11.325 1.00 92.44 84 LEU A O 1
ATOM 705 N N . GLN A 1 85 ? -5.031 -6.694 10.155 1.00 90.31 85 GLN A N 1
ATOM 706 C CA . GLN A 1 85 ? -4.661 -7.526 11.312 1.00 90.31 85 GLN A CA 1
ATOM 707 C C . GLN A 1 85 ? -3.832 -6.802 12.385 1.00 90.31 85 GLN A C 1
ATOM 709 O O . GLN A 1 85 ? -3.708 -7.306 13.496 1.00 90.31 85 GLN A O 1
ATOM 714 N N . LYS A 1 86 ? -3.243 -5.648 12.059 1.00 90.25 86 LYS A N 1
ATOM 715 C CA . LYS A 1 86 ? -2.402 -4.855 12.964 1.00 90.25 86 LYS A CA 1
ATOM 716 C C . LYS A 1 86 ? -3.090 -3.610 13.524 1.00 90.25 86 LYS A C 1
ATOM 718 O O . LYS A 1 86 ? -2.440 -2.841 14.229 1.00 90.25 86 LYS A O 1
ATOM 723 N N . LEU A 1 87 ? -4.351 -3.363 13.177 1.00 88.81 87 LEU A N 1
ATOM 724 C CA . LEU A 1 87 ? -5.099 -2.256 13.762 1.00 88.81 87 LEU A CA 1
ATOM 725 C C . LEU A 1 87 ? -5.298 -2.491 15.262 1.00 88.81 87 LEU A C 1
ATOM 727 O O . LEU A 1 87 ? -5.694 -3.577 15.675 1.00 88.81 87 LEU A O 1
ATOM 731 N N . GLU A 1 88 ? -5.006 -1.461 16.058 1.00 84.31 88 GLU A N 1
ATOM 732 C CA . GLU A 1 88 ? -5.097 -1.502 17.525 1.00 84.31 88 GLU A CA 1
ATOM 733 C C . GLU A 1 88 ? -6.557 -1.426 18.003 1.00 84.31 88 GLU A C 1
ATOM 735 O O . GLU A 1 88 ? -6.871 -1.920 19.082 1.00 84.31 88 GLU A O 1
ATOM 740 N N . SER A 1 89 ? -7.456 -0.827 17.210 1.00 86.88 89 SER A N 1
ATOM 741 C CA . SER A 1 89 ? -8.864 -0.668 17.574 1.00 86.88 89 SER A CA 1
ATOM 742 C C . SER A 1 89 ? -9.818 -0.736 16.378 1.00 86.88 89 SER A C 1
ATOM 744 O O . SER A 1 89 ? -9.490 -0.336 15.256 1.00 86.88 89 SER A O 1
ATOM 746 N N . PHE A 1 90 ? -11.051 -1.175 16.641 1.00 87.06 90 PHE A N 1
ATOM 747 C CA . PHE A 1 90 ? -12.144 -1.135 15.666 1.00 87.06 90 PHE A CA 1
ATOM 748 C C . PHE A 1 90 ? -12.524 0.304 15.272 1.00 87.06 90 PHE A C 1
ATOM 750 O O . PHE A 1 90 ? -12.860 0.579 14.120 1.00 87.06 90 PHE A O 1
ATOM 757 N N . LYS A 1 91 ? -12.370 1.259 16.196 1.00 88.00 91 LYS A N 1
ATOM 758 C CA . LYS A 1 91 ? -12.580 2.686 15.928 1.00 88.00 91 LYS A CA 1
ATOM 759 C C . LYS A 1 91 ? -11.626 3.217 14.850 1.00 88.00 91 LYS A C 1
ATOM 761 O O . LYS A 1 9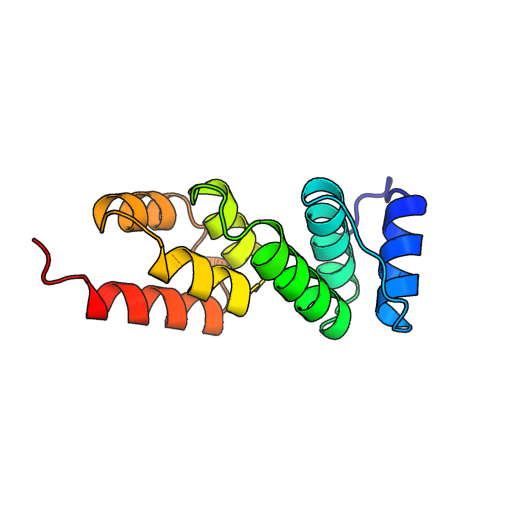1 ? -12.052 3.962 13.966 1.00 88.00 91 LYS A O 1
ATOM 766 N N . ASP A 1 92 ? -10.359 2.795 14.861 1.00 87.06 92 ASP A N 1
ATOM 767 C CA . ASP A 1 92 ? -9.396 3.167 13.815 1.00 87.06 92 ASP A CA 1
ATOM 768 C C . ASP A 1 92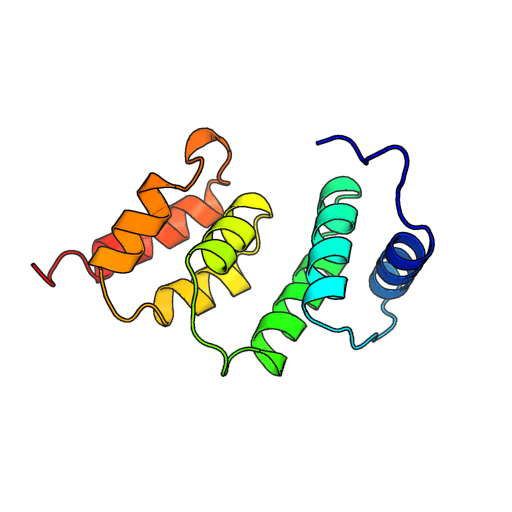 ? -9.805 2.617 12.444 1.00 87.06 92 ASP A C 1
ATOM 770 O O . ASP A 1 92 ? -9.649 3.293 11.423 1.00 87.06 92 ASP A O 1
ATOM 774 N N . PHE A 1 93 ? -10.365 1.405 12.414 1.00 90.31 93 PHE A N 1
ATOM 775 C CA . PHE A 1 93 ? -10.914 0.810 11.199 1.00 90.31 93 PHE A CA 1
ATOM 776 C C . PHE A 1 93 ? -12.099 1.616 10.651 1.00 90.31 93 PHE A C 1
ATOM 778 O O . PHE A 1 93 ? -12.114 1.947 9.463 1.00 90.31 93 PHE A O 1
ATOM 785 N N . GLN A 1 94 ? -13.055 1.998 11.503 1.00 89.19 94 GLN A N 1
ATOM 786 C CA . GLN A 1 94 ? -14.193 2.834 11.103 1.00 89.19 94 GLN A CA 1
ATOM 787 C C . GLN A 1 94 ? -13.728 4.175 10.507 1.00 89.19 94 GLN A C 1
ATOM 789 O O . GLN A 1 94 ? -14.216 4.593 9.457 1.00 89.19 94 GLN A O 1
ATOM 794 N N . GLU A 1 95 ? -12.740 4.833 11.121 1.00 88.94 95 GLU A N 1
ATOM 795 C CA . GLU A 1 95 ? -12.170 6.091 10.615 1.00 88.94 95 GLU A CA 1
ATOM 796 C C . GLU A 1 95 ? -11.461 5.937 9.263 1.00 88.94 95 GLU A C 1
ATOM 798 O O . GLU A 1 95 ? -11.476 6.852 8.434 1.00 88.94 95 GLU A O 1
ATOM 803 N N . VAL A 1 96 ? -10.848 4.779 9.011 1.00 88.44 96 VAL A N 1
ATOM 804 C CA . VAL A 1 96 ? -10.290 4.448 7.697 1.00 88.44 96 VAL A CA 1
ATOM 805 C C . VAL A 1 96 ? -11.395 4.288 6.664 1.00 88.44 96 VAL A C 1
ATOM 807 O O . VAL A 1 96 ? -11.287 4.874 5.589 1.00 88.44 96 VAL A O 1
ATOM 810 N N . LEU A 1 97 ? -12.450 3.534 6.979 1.00 87.75 97 LEU A N 1
ATOM 811 C CA . LEU A 1 97 ? -13.553 3.299 6.049 1.00 87.75 97 LEU A CA 1
ATOM 812 C C . LEU A 1 97 ? -14.295 4.585 5.683 1.00 87.75 97 LEU A C 1
ATOM 814 O O . LEU A 1 97 ? -14.595 4.779 4.512 1.00 87.75 97 LEU A O 1
ATOM 818 N N . LYS A 1 98 ? -14.505 5.504 6.635 1.00 88.62 98 LYS A N 1
ATOM 819 C CA . LYS A 1 98 ? -15.107 6.823 6.356 1.00 88.62 98 LYS A CA 1
ATOM 820 C C . LYS A 1 98 ? -14.309 7.647 5.342 1.00 88.62 98 LYS A C 1
ATOM 822 O O . LYS A 1 98 ? -14.876 8.469 4.632 1.00 88.62 98 LYS A O 1
ATOM 827 N N . LYS A 1 99 ? -12.986 7.460 5.302 1.00 88.56 99 LYS A N 1
ATOM 828 C CA . LYS A 1 99 ? -12.072 8.153 4.376 1.00 88.56 99 LYS A CA 1
ATOM 829 C C . LYS A 1 99 ? -11.824 7.363 3.096 1.00 88.56 99 LYS A C 1
ATOM 831 O O . LYS A 1 99 ? -11.245 7.904 2.154 1.00 88.56 99 LYS A O 1
ATOM 836 N N . ALA A 1 100 ? -12.173 6.081 3.084 1.00 85.12 100 ALA A N 1
ATOM 837 C CA . ALA A 1 100 ? -12.017 5.240 1.920 1.00 85.12 100 ALA A CA 1
ATOM 838 C C . ALA A 1 100 ? -13.069 5.635 0.895 1.00 85.12 100 ALA A C 1
ATOM 840 O O . ALA A 1 100 ? -14.250 5.756 1.205 1.00 85.12 100 ALA A O 1
ATOM 841 N N . ASP A 1 101 ? -12.634 5.796 -0.345 1.00 83.62 101 ASP A N 1
ATOM 842 C CA . ASP A 1 101 ? -13.570 5.849 -1.451 1.00 83.62 101 ASP A CA 1
ATOM 843 C C . ASP A 1 101 ? -14.028 4.409 -1.730 1.00 83.62 101 ASP A C 1
ATOM 845 O O . ASP A 1 101 ? -13.355 3.624 -2.400 1.00 83.62 101 ASP A O 1
ATOM 849 N N . ILE A 1 102 ? -15.133 4.030 -1.085 1.00 80.44 102 ILE A N 1
ATOM 850 C CA . ILE A 1 102 ? -15.677 2.667 -1.120 1.00 80.44 102 ILE A CA 1
ATOM 851 C C . ILE A 1 102 ? -16.109 2.298 -2.547 1.00 80.44 102 ILE A C 1
ATOM 853 O O . ILE A 1 102 ? -16.025 1.131 -2.922 1.00 80.44 102 ILE A O 1
ATOM 857 N N . GLN A 1 103 ? -16.513 3.281 -3.359 1.00 81.44 103 GLN A N 1
ATOM 858 C CA . GLN A 1 103 ? -17.006 3.051 -4.718 1.00 81.44 103 GLN A CA 1
ATOM 859 C C . GLN A 1 103 ? -15.901 2.591 -5.674 1.00 81.44 103 GLN A C 1
ATOM 861 O O . GLN A 1 103 ? -16.171 1.823 -6.594 1.00 81.44 103 GLN A O 1
ATOM 866 N N . ILE A 1 104 ? -14.658 3.025 -5.448 1.00 81.44 104 ILE A N 1
ATOM 867 C CA . ILE A 1 104 ? -13.507 2.639 -6.280 1.00 81.44 104 ILE A CA 1
ATOM 868 C C . ILE A 1 104 ? -12.747 1.422 -5.739 1.00 81.44 104 ILE A C 1
ATOM 870 O O . ILE A 1 104 ? -11.770 0.991 -6.351 1.00 81.44 104 ILE A O 1
ATOM 874 N N . MET A 1 105 ? -13.147 0.879 -4.588 1.00 88.56 105 MET A N 1
ATOM 875 C CA . MET A 1 105 ? -12.478 -0.264 -3.973 1.00 88.56 105 MET A CA 1
ATOM 876 C C . MET A 1 105 ? -12.784 -1.549 -4.749 1.00 88.56 105 MET A C 1
ATOM 878 O O . MET A 1 105 ? -13.943 -1.855 -5.028 1.00 88.56 105 MET A O 1
ATOM 882 N N . SER A 1 106 ? -11.762 -2.355 -5.054 1.00 91.94 106 SER A N 1
ATOM 883 C CA . SER A 1 106 ? -12.006 -3.675 -5.643 1.00 91.94 106 SER A CA 1
ATOM 884 C C . SER A 1 106 ? -12.829 -4.570 -4.721 1.00 91.94 106 SER A C 1
ATOM 886 O O . SER A 1 106 ? -12.717 -4.522 -3.493 1.00 91.94 106 SER A O 1
ATOM 888 N N . THR A 1 107 ? -13.596 -5.477 -5.328 1.00 93.81 107 THR A N 1
ATOM 889 C CA . THR A 1 107 ? -14.372 -6.497 -4.614 1.00 93.81 107 THR A CA 1
ATOM 890 C C . THR A 1 107 ? -13.516 -7.297 -3.630 1.00 93.81 107 THR A C 1
ATOM 892 O O . THR A 1 107 ? -13.963 -7.596 -2.528 1.00 93.81 107 THR A O 1
ATOM 895 N N . GLU A 1 108 ? -12.272 -7.622 -3.986 1.00 94.06 108 GLU A N 1
ATOM 896 C CA . GLU A 1 108 ? -11.362 -8.367 -3.108 1.00 94.06 108 GLU A CA 1
ATOM 897 C C . GLU A 1 108 ? -10.895 -7.537 -1.906 1.00 94.06 108 GLU A C 1
ATOM 899 O O . GLU A 1 108 ? -10.896 -8.035 -0.780 1.00 94.06 108 GLU A O 1
ATOM 904 N N . SER A 1 109 ? -10.575 -6.255 -2.105 1.00 93.81 109 SER A N 1
ATOM 905 C CA . SER A 1 109 ? -10.269 -5.351 -0.990 1.00 93.81 109 SER A CA 1
ATOM 906 C C . SER A 1 109 ? -11.482 -5.165 -0.071 1.00 93.81 109 SER A C 1
ATOM 908 O O . SER A 1 109 ? -11.346 -5.216 1.151 1.00 93.81 109 SER A O 1
ATOM 910 N N . MET A 1 110 ? -12.684 -5.053 -0.641 1.00 94.06 110 MET A N 1
ATOM 911 C CA . MET A 1 110 ? -13.929 -4.946 0.121 1.00 94.06 110 MET A CA 1
ATOM 912 C C . MET A 1 110 ? -14.214 -6.211 0.940 1.00 94.06 110 MET A C 1
ATOM 914 O O . MET A 1 110 ? -14.539 -6.111 2.121 1.00 94.06 110 MET A O 1
ATOM 918 N N . LYS A 1 111 ? -14.018 -7.405 0.365 1.00 95.00 111 LYS A N 1
ATOM 919 C CA . LYS A 1 111 ? -14.132 -8.681 1.093 1.00 95.00 111 LYS A CA 1
ATOM 920 C C . LYS A 1 111 ? -13.179 -8.748 2.285 1.00 95.00 111 LYS A C 1
ATOM 922 O O . LYS A 1 111 ? -13.574 -9.234 3.342 1.00 95.00 111 LYS A O 1
ATOM 927 N N . LEU A 1 112 ? -11.945 -8.257 2.142 1.00 95.19 112 LEU A N 1
ATOM 928 C CA . LEU A 1 112 ? -10.986 -8.201 3.252 1.00 95.19 112 LEU A CA 1
ATOM 929 C C . LEU A 1 112 ? -11.463 -7.266 4.369 1.00 95.19 112 LEU A C 1
ATOM 931 O O . LEU A 1 112 ? -11.406 -7.645 5.539 1.00 95.19 112 LEU A O 1
ATOM 935 N N . CYS A 1 113 ? -11.986 -6.090 4.018 1.00 93.00 113 CYS A N 1
ATOM 936 C CA . CYS A 1 113 ? -12.578 -5.161 4.981 1.00 93.00 113 CYS A CA 1
ATOM 937 C C . CYS A 1 113 ? -13.793 -5.773 5.696 1.00 93.00 113 CYS A C 1
ATOM 939 O O . CYS A 1 113 ? -13.859 -5.717 6.919 1.00 93.00 113 CYS A O 1
ATOM 941 N N . ILE A 1 114 ? -14.716 -6.411 4.966 1.00 92.38 114 ILE A N 1
ATOM 942 C CA . ILE A 1 114 ? -15.896 -7.077 5.547 1.00 92.38 114 ILE A CA 1
ATOM 943 C C . ILE A 1 114 ? -15.472 -8.220 6.472 1.00 92.38 114 ILE A C 1
ATOM 945 O O . ILE A 1 114 ? -15.985 -8.339 7.580 1.00 92.38 114 ILE A O 1
ATOM 949 N N . LYS A 1 115 ? -14.501 -9.041 6.056 1.00 93.56 115 LYS A N 1
ATOM 950 C CA . LYS A 1 115 ? -13.955 -10.113 6.897 1.00 93.56 115 LYS A CA 1
ATOM 951 C C . LYS A 1 115 ? -13.402 -9.561 8.211 1.00 93.56 115 LYS A C 1
ATOM 953 O O . LYS A 1 115 ? -13.633 -10.154 9.262 1.00 93.56 115 LYS A O 1
ATOM 958 N N . TYR A 1 116 ? -12.671 -8.448 8.151 1.00 92.38 116 TYR A N 1
ATOM 959 C CA . TYR A 1 116 ? -12.164 -7.787 9.349 1.00 92.38 116 TYR A CA 1
ATOM 960 C C . TYR A 1 116 ? -13.303 -7.236 10.216 1.00 92.38 116 TYR A C 1
ATOM 962 O O . TYR A 1 116 ? -13.291 -7.464 11.422 1.00 92.38 116 TYR A O 1
ATOM 970 N N . PHE A 1 117 ? -14.299 -6.585 9.608 1.00 91.12 117 PHE A N 1
ATOM 971 C CA . PHE A 1 117 ? -15.476 -6.056 10.298 1.00 91.12 117 PHE A CA 1
ATOM 972 C C . PHE A 1 117 ? -16.216 -7.154 11.071 1.00 91.12 117 PHE A C 1
ATOM 974 O O . PHE A 1 117 ? -16.280 -7.095 12.291 1.00 91.12 117 PHE A O 1
ATOM 981 N N . VAL A 1 118 ? -16.654 -8.218 10.393 1.00 90.12 118 VAL A N 1
ATOM 982 C CA . VAL A 1 118 ? -17.410 -9.325 11.011 1.00 90.12 118 VAL A CA 1
ATOM 983 C C . VAL A 1 118 ? -16.609 -10.021 12.119 1.00 90.12 118 VAL A C 1
ATOM 985 O O . VAL A 1 118 ? -17.173 -10.486 13.107 1.00 90.12 118 VAL A O 1
ATOM 988 N N . GLY A 1 119 ? -15.282 -10.095 11.979 1.00 86.88 119 GLY A N 1
ATOM 989 C CA . GLY A 1 119 ? -14.410 -10.683 12.997 1.00 86.88 119 GLY A CA 1
ATOM 990 C C . GLY A 1 119 ? -14.215 -9.820 14.250 1.00 86.88 119 GLY A C 1
ATOM 991 O O . GLY A 1 119 ? -13.858 -10.366 15.291 1.00 86.88 119 GLY A O 1
ATOM 992 N N . ASN A 1 120 ? -14.433 -8.502 14.164 1.00 82.94 120 ASN A N 1
ATOM 993 C CA . ASN A 1 120 ? -14.100 -7.534 15.218 1.00 82.94 120 ASN A CA 1
ATOM 994 C C . ASN A 1 120 ? -15.274 -6.620 15.632 1.00 82.94 120 ASN A C 1
ATOM 996 O O . ASN A 1 120 ? -15.089 -5.736 16.458 1.00 82.94 120 ASN A O 1
ATOM 1000 N N . GLU A 1 121 ? -16.481 -6.836 15.113 1.00 67.25 121 GLU A N 1
ATOM 1001 C CA . GLU A 1 121 ? -17.689 -6.091 15.505 1.00 67.25 121 GLU A CA 1
ATOM 1002 C C . GLU A 1 121 ? -18.112 -6.377 16.959 1.00 67.25 121 GLU A C 1
ATOM 1004 O O . GLU A 1 121 ? -18.724 -5.542 17.606 1.00 67.25 121 GLU A O 1
ATOM 1009 N N . LYS A 1 122 ? -17.716 -7.526 17.525 1.00 63.12 122 LYS A N 1
ATOM 1010 C CA . LYS A 1 122 ? -18.057 -7.941 18.903 1.00 63.12 122 LYS A CA 1
ATOM 1011 C C . LYS A 1 122 ? -17.281 -7.209 20.017 1.00 63.12 122 LYS A C 1
ATOM 1013 O O . LYS A 1 122 ? -17.313 -7.662 21.156 1.00 63.12 122 LYS A O 1
ATOM 1018 N N . TRP A 1 123 ? -16.518 -6.168 19.683 1.00 55.41 123 TRP A N 1
ATOM 1019 C CA . TRP A 1 123 ? -15.689 -5.401 20.628 1.00 55.41 123 TRP A CA 1
ATOM 1020 C C . TRP A 1 123 ? -16.362 -4.102 21.116 1.00 55.41 123 TRP A C 1
ATOM 1022 O O . TRP A 1 123 ? -15.703 -3.293 21.770 1.00 55.41 123 TRP A O 1
ATOM 1032 N N . GLU A 1 124 ? -17.647 -3.912 20.809 1.00 47.34 124 GLU A N 1
ATOM 1033 C CA . GLU A 1 124 ? -18.542 -2.894 21.386 1.00 47.34 124 GLU A CA 1
ATOM 1034 C C . GLU A 1 124 ? -19.568 -3.560 22.317 1.00 47.34 124 GLU A C 1
ATOM 1036 O O . GLU A 1 124 ? -19.901 -2.933 23.348 1.00 47.34 124 GLU A O 1
#

Secondary structure (DSSP, 8-state):
-PPPSS--HHHHHHHHHHHTT------HHHHHHHHHHHHHTT-HHHHHHHHHHHHHHHTTSPP-HHHHHHHHHTT-HHHHHHHHTT-S-HHHHHHHHHHS-GGGS-HHHHHHHHHHHHHHGGG-

pLDDT: mean 89.51, std 9.99, range [47.34, 98.06]